Protein AF-A0A3B8P5I6-F1 (afdb_monomer_lite)

Structure (mmCIF, N/CA/C/O backbone):
data_AF-A0A3B8P5I6-F1
#
_entry.id   AF-A0A3B8P5I6-F1
#
loop_
_atom_site.group_PDB
_atom_site.id
_atom_site.type_symbol
_atom_site.label_atom_id
_atom_site.label_alt_id
_atom_site.label_comp_id
_atom_site.label_asym_id
_atom_site.label_entity_id
_atom_site.label_seq_id
_atom_site.pdbx_PDB_ins_code
_atom_site.Cartn_x
_atom_site.Cartn_y
_atom_site.Cartn_z
_atom_site.occupancy
_atom_site.B_iso_or_equiv
_atom_site.auth_seq_id
_atom_site.auth_comp_id
_atom_site.auth_asym_id
_atom_site.auth_atom_id
_atom_site.pdbx_PDB_model_num
ATOM 1 N N . MET A 1 1 ? 1.239 4.165 16.169 1.00 71.94 1 MET A N 1
ATOM 2 C CA . MET A 1 1 ? 2.336 4.401 15.197 1.00 71.94 1 MET A CA 1
ATOM 3 C C . MET A 1 1 ? 1.711 4.992 13.943 1.00 71.94 1 MET A C 1
ATOM 5 O O . MET A 1 1 ? 0.678 4.479 13.536 1.00 71.94 1 MET A O 1
ATOM 9 N N . ASN A 1 2 ? 2.261 6.063 13.353 1.00 93.25 2 ASN A N 1
ATOM 10 C CA . ASN A 1 2 ? 1.597 6.711 12.207 1.00 93.25 2 ASN A CA 1
ATOM 11 C C . ASN A 1 2 ? 2.051 6.189 10.833 1.00 93.25 2 ASN A C 1
ATOM 13 O O . ASN A 1 2 ? 1.384 6.475 9.848 1.00 93.25 2 ASN A O 1
ATOM 17 N N . THR A 1 3 ? 3.146 5.436 10.745 1.00 96.69 3 THR A N 1
ATOM 18 C CA . THR A 1 3 ? 3.659 4.931 9.465 1.00 96.69 3 THR A CA 1
ATOM 19 C C . THR A 1 3 ? 3.380 3.444 9.341 1.00 96.69 3 THR A C 1
ATOM 21 O O . THR A 1 3 ? 3.704 2.695 10.257 1.00 96.69 3 THR A O 1
ATOM 24 N N . LEU A 1 4 ? 2.822 3.037 8.202 1.00 97.56 4 LEU A N 1
ATOM 25 C CA . LEU A 1 4 ? 2.730 1.645 7.776 1.00 97.56 4 LEU A CA 1
ATOM 26 C C . LEU A 1 4 ? 3.859 1.360 6.788 1.00 97.56 4 LEU A C 1
ATOM 28 O O . LEU A 1 4 ? 3.913 1.971 5.717 1.00 97.56 4 LEU A O 1
ATOM 32 N N . PHE A 1 5 ? 4.753 0.446 7.130 1.00 98.06 5 PHE A N 1
ATOM 33 C CA . PHE A 1 5 ? 5.830 0.009 6.256 1.00 98.06 5 PHE A CA 1
ATOM 34 C C . PHE A 1 5 ? 5.395 -1.220 5.454 1.00 98.06 5 PHE A C 1
ATOM 36 O O . PHE A 1 5 ? 4.738 -2.109 5.984 1.00 98.06 5 PHE A O 1
ATOM 43 N N . MET A 1 6 ? 5.771 -1.300 4.178 1.00 98.44 6 MET A N 1
ATOM 44 C CA . MET A 1 6 ? 5.420 -2.407 3.286 1.00 98.44 6 MET A CA 1
ATOM 45 C C . MET A 1 6 ? 6.628 -2.843 2.456 1.00 98.44 6 MET A C 1
ATOM 47 O O . MET A 1 6 ? 7.238 -2.039 1.753 1.00 98.44 6 MET A O 1
ATOM 51 N N . HIS A 1 7 ? 6.949 -4.135 2.479 1.00 98.56 7 HIS A N 1
ATOM 52 C CA . HIS A 1 7 ? 7.916 -4.746 1.565 1.00 98.56 7 HIS A CA 1
ATOM 53 C C . HIS A 1 7 ? 7.256 -5.124 0.241 1.00 98.56 7 HIS A C 1
ATOM 55 O O . HIS A 1 7 ? 6.133 -5.622 0.231 1.00 98.56 7 HIS A O 1
ATOM 61 N N . CYS A 1 8 ? 7.974 -4.996 -0.873 1.00 98.31 8 CYS A N 1
ATOM 62 C CA . CYS A 1 8 ? 7.473 -5.375 -2.194 1.00 98.31 8 CYS A CA 1
ATOM 63 C C . CYS A 1 8 ? 8.580 -5.891 -3.120 1.00 98.31 8 CYS A C 1
ATOM 65 O O . CYS A 1 8 ? 9.742 -6.039 -2.736 1.00 98.31 8 CYS A O 1
ATOM 67 N N . ARG A 1 9 ? 8.221 -6.213 -4.367 1.00 98.44 9 ARG A N 1
ATOM 68 C CA . ARG A 1 9 ? 9.212 -6.470 -5.421 1.00 98.44 9 ARG A CA 1
ATOM 69 C C . ARG A 1 9 ? 9.903 -5.142 -5.795 1.00 98.44 9 ARG A C 1
ATOM 71 O O . ARG A 1 9 ? 9.185 -4.162 -5.984 1.00 98.44 9 ARG A O 1
ATOM 78 N N . PRO A 1 10 ? 11.242 -5.095 -5.952 1.00 98.38 10 PRO A N 1
ATOM 79 C CA . PRO A 1 10 ? 11.917 -3.899 -6.454 1.00 98.38 10 PRO A CA 1
ATOM 80 C C . PRO A 1 10 ? 11.321 -3.439 -7.790 1.00 98.38 10 PRO A C 1
ATOM 82 O O . PRO A 1 10 ? 11.111 -4.264 -8.686 1.00 98.38 10 PRO A O 1
ATOM 85 N N . GLY A 1 11 ? 11.044 -2.142 -7.915 1.00 98.06 11 GLY A N 1
ATOM 86 C CA . GLY A 1 11 ? 10.417 -1.541 -9.095 1.00 98.06 11 GLY A CA 1
ATOM 87 C C . GLY A 1 11 ? 8.886 -1.501 -9.069 1.00 98.06 11 GLY A C 1
ATOM 88 O O . GLY A 1 11 ? 8.304 -1.000 -10.022 1.00 98.06 11 GLY A O 1
ATOM 89 N N . PHE A 1 12 ? 8.243 -2.006 -8.011 1.00 98.50 12 PHE A N 1
ATOM 90 C CA . PHE A 1 12 ? 6.788 -1.939 -7.800 1.00 98.50 12 PHE A CA 1
ATOM 91 C C . PHE A 1 12 ? 6.404 -1.002 -6.645 1.00 98.50 12 PHE A C 1
ATOM 93 O O . PHE A 1 12 ? 5.277 -1.041 -6.159 1.00 98.50 12 PHE A O 1
ATOM 100 N N . GLU A 1 13 ? 7.324 -0.159 -6.171 1.00 98.62 13 GLU A N 1
ATOM 101 C CA . GLU A 1 13 ? 7.065 0.722 -5.029 1.00 98.62 13 GLU A CA 1
ATOM 102 C C . GLU A 1 13 ? 5.938 1.724 -5.324 1.00 98.62 13 GLU A C 1
ATOM 104 O O . GLU A 1 13 ? 5.142 2.022 -4.437 1.00 98.62 13 GLU A O 1
ATOM 109 N N . GLY A 1 14 ? 5.835 2.197 -6.573 1.00 98.50 14 GLY A N 1
ATOM 110 C CA . GLY A 1 14 ? 4.736 3.058 -7.025 1.00 98.50 14 GLY A CA 1
ATOM 111 C C . GLY A 1 14 ? 3.376 2.363 -6.954 1.00 98.50 14 GLY A C 1
ATOM 112 O O . GLY A 1 14 ? 2.410 2.950 -6.474 1.00 98.50 14 GLY A O 1
ATOM 113 N N . GLU A 1 15 ? 3.333 1.081 -7.309 1.00 98.62 15 GLU A N 1
ATOM 114 C CA . GLU A 1 15 ? 2.093 0.302 -7.351 1.00 98.62 15 GLU A CA 1
ATOM 115 C C . GLU A 1 15 ? 1.607 -0.034 -5.942 1.00 98.62 15 GLU A C 1
ATOM 117 O O . GLU A 1 15 ? 0.416 0.074 -5.659 1.00 98.62 15 GLU A O 1
ATOM 122 N N . VAL A 1 16 ? 2.534 -0.317 -5.019 1.00 98.62 16 VAL A N 1
ATOM 123 C CA . VAL A 1 16 ? 2.225 -0.396 -3.583 1.00 98.62 16 VAL A CA 1
ATOM 124 C C . VAL A 1 16 ? 1.678 0.933 -3.073 1.00 98.62 16 VAL A C 1
ATOM 126 O O . VAL A 1 16 ? 0.691 0.942 -2.343 1.00 98.62 16 VAL A O 1
ATOM 129 N N . CYS A 1 17 ? 2.307 2.056 -3.444 1.00 98.69 17 CYS A N 1
ATOM 130 C CA . CYS A 1 17 ? 1.863 3.385 -3.027 1.00 98.69 17 CYS A CA 1
ATOM 131 C C . CYS A 1 17 ? 0.446 3.696 -3.526 1.00 98.69 17 CYS A C 1
ATOM 133 O O . CYS A 1 17 ? -0.347 4.259 -2.771 1.00 98.69 17 CYS A O 1
ATOM 135 N N . ALA A 1 18 ? 0.124 3.332 -4.766 1.00 98.62 18 ALA A N 1
ATOM 136 C CA . ALA A 1 18 ? -1.206 3.509 -5.334 1.00 98.62 18 ALA A CA 1
ATOM 137 C C . ALA A 1 18 ? -2.243 2.634 -4.612 1.00 98.62 18 ALA A C 1
ATOM 139 O O . ALA A 1 18 ? -3.230 3.163 -4.102 1.00 98.62 18 ALA A O 1
ATOM 140 N N . GLU A 1 19 ? -1.973 1.330 -4.487 1.00 98.62 19 GLU A N 1
ATOM 141 C CA . GLU A 1 19 ? -2.873 0.361 -3.850 1.00 98.62 19 GLU A CA 1
ATOM 142 C C . GLU A 1 19 ? -3.198 0.744 -2.401 1.00 98.62 19 GLU A C 1
ATOM 144 O O . GLU A 1 19 ? -4.367 0.829 -2.017 1.00 98.62 19 GLU A O 1
ATOM 149 N N . ILE A 1 20 ? -2.180 1.038 -1.584 1.00 98.38 20 ILE A N 1
ATOM 150 C CA . ILE A 1 20 ? -2.419 1.390 -0.181 1.00 98.38 20 ILE A CA 1
ATOM 151 C C . ILE A 1 20 ? -3.149 2.728 -0.041 1.00 98.38 20 ILE A C 1
ATOM 153 O O . ILE A 1 20 ? -3.970 2.874 0.861 1.00 98.38 20 ILE A O 1
ATOM 157 N N . SER A 1 21 ? -2.894 3.694 -0.932 1.00 98.44 21 SER A N 1
ATOM 158 C CA . SER A 1 21 ? -3.575 4.993 -0.896 1.00 98.44 21 SER A CA 1
ATOM 159 C C . SER A 1 21 ? -5.056 4.861 -1.244 1.00 98.44 21 SER A C 1
ATOM 161 O O . SER A 1 21 ? -5.885 5.514 -0.614 1.00 98.44 21 SER A O 1
ATOM 163 N N . GLU A 1 22 ? -5.402 3.997 -2.201 1.00 98.38 22 GLU A N 1
ATOM 164 C CA . GLU A 1 22 ? -6.794 3.699 -2.549 1.00 98.38 22 GLU A CA 1
ATOM 165 C C . GLU A 1 22 ? -7.530 3.054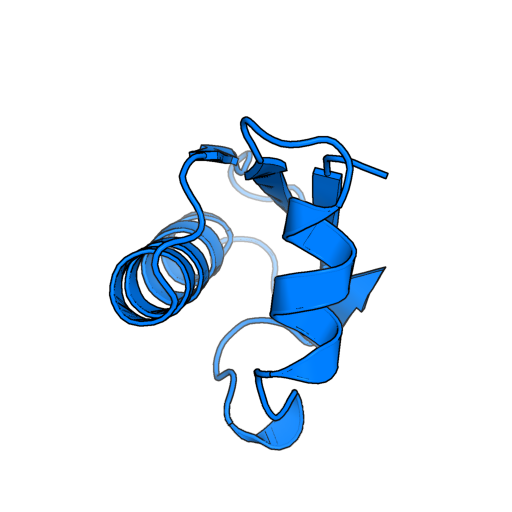 -1.369 1.00 98.38 22 GLU A C 1
ATOM 167 O O . GLU A 1 22 ? -8.587 3.533 -0.948 1.00 98.38 22 GLU A O 1
ATOM 172 N N . HIS A 1 23 ? -6.934 2.030 -0.757 1.00 98.06 23 HIS A N 1
ATOM 173 C CA . HIS A 1 23 ? -7.503 1.392 0.427 1.00 98.06 23 HIS A CA 1
ATOM 174 C C . HIS A 1 23 ? -7.621 2.347 1.622 1.00 98.06 23 HIS A C 1
ATOM 176 O O . HIS A 1 23 ? -8.644 2.350 2.310 1.00 98.06 23 HIS A O 1
ATOM 182 N N . ALA A 1 24 ? -6.611 3.186 1.859 1.00 97.81 24 ALA A N 1
ATOM 183 C CA . ALA A 1 24 ? -6.643 4.180 2.923 1.00 97.81 24 ALA A CA 1
ATOM 184 C C . ALA A 1 24 ? -7.756 5.214 2.704 1.00 97.81 24 ALA A C 1
ATOM 186 O O . ALA A 1 24 ? -8.480 5.532 3.648 1.00 97.81 24 ALA A O 1
ATOM 187 N N . ALA A 1 25 ? -7.961 5.673 1.464 1.00 97.94 25 ALA A N 1
ATOM 188 C CA . ALA A 1 25 ? -9.050 6.582 1.119 1.00 97.94 25 ALA A CA 1
ATOM 189 C C . ALA A 1 25 ? -10.431 5.959 1.386 1.00 97.94 25 ALA A C 1
ATOM 191 O O . ALA A 1 25 ? -11.284 6.610 1.990 1.00 97.94 25 ALA A O 1
ATOM 192 N N . VAL A 1 26 ? -10.637 4.688 1.015 1.00 97.31 26 VAL A N 1
ATOM 193 C CA . VAL A 1 26 ? -11.891 3.954 1.28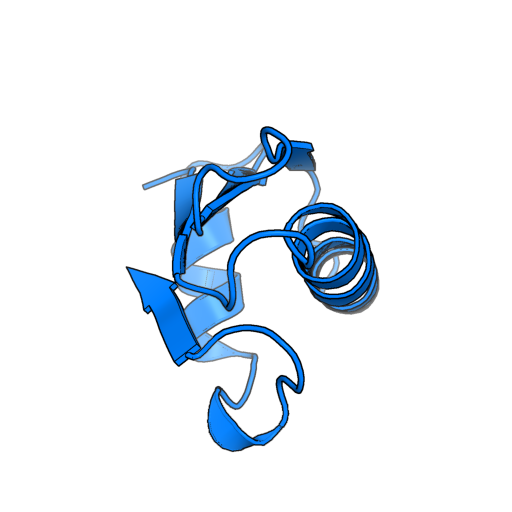4 1.00 97.31 26 VAL A CA 1
ATOM 194 C C . VAL A 1 26 ? -12.171 3.832 2.785 1.00 97.31 26 VAL A C 1
ATOM 196 O O . VAL A 1 26 ? -13.318 3.954 3.211 1.00 97.31 26 VAL A O 1
ATOM 199 N N . LEU A 1 27 ? -11.134 3.628 3.598 1.00 96.62 27 LEU A N 1
ATOM 200 C CA . LEU A 1 27 ? -11.245 3.507 5.056 1.00 96.62 27 LEU A CA 1
ATOM 201 C C . LEU A 1 27 ? -11.225 4.857 5.797 1.00 96.62 27 LEU A C 1
ATOM 203 O O . LEU A 1 27 ? -11.254 4.888 7.032 1.00 96.62 27 LEU A O 1
ATOM 207 N N . GLY A 1 28 ? -11.158 5.973 5.065 1.00 97.00 28 GLY A N 1
ATOM 208 C CA . GLY A 1 28 ? -11.088 7.315 5.640 1.00 97.00 28 GLY A CA 1
ATOM 209 C C . GLY A 1 28 ? -9.823 7.558 6.469 1.00 97.00 28 GLY A C 1
ATOM 210 O O . GLY A 1 28 ? -9.865 8.311 7.441 1.00 97.00 28 GLY A O 1
ATOM 211 N N . VAL A 1 29 ? -8.711 6.901 6.133 1.00 97.19 29 VAL A N 1
ATOM 212 C CA . VAL A 1 29 ? -7.406 7.107 6.771 1.00 97.19 29 VAL A CA 1
ATOM 213 C C . VAL A 1 29 ? -6.608 8.099 5.929 1.00 97.19 29 VAL A C 1
ATOM 215 O O . VAL A 1 29 ? -6.062 7.761 4.881 1.00 97.19 29 VAL A O 1
ATOM 218 N N . ALA A 1 30 ? -6.545 9.350 6.383 1.00 97.44 30 ALA A N 1
ATOM 219 C CA . ALA A 1 30 ? -5.774 10.386 5.705 1.00 97.44 30 ALA A CA 1
ATOM 220 C C . ALA A 1 30 ? -4.262 10.150 5.857 1.00 97.44 30 ALA A C 1
ATOM 222 O O . ALA A 1 30 ? -3.778 9.804 6.937 1.00 97.44 30 ALA A O 1
ATOM 223 N N . GLY A 1 31 ? -3.505 10.389 4.787 1.00 97.31 31 GLY A N 1
ATOM 224 C CA . GLY A 1 31 ? -2.058 10.215 4.766 1.00 97.31 31 GLY A CA 1
ATOM 225 C C . GLY A 1 31 ? -1.479 10.357 3.365 1.00 97.31 31 GLY A C 1
ATOM 226 O O . GLY A 1 31 ? -2.170 10.776 2.436 1.00 97.31 31 GLY A O 1
ATOM 227 N N . TYR A 1 32 ? -0.206 10.010 3.218 1.00 98.31 32 TYR A N 1
ATOM 228 C CA . TYR A 1 32 ? 0.455 9.950 1.919 1.00 98.31 32 TYR A CA 1
ATOM 229 C C . TYR A 1 32 ? 1.384 8.742 1.832 1.00 98.31 32 TYR A C 1
ATOM 231 O O . TYR A 1 32 ? 2.058 8.381 2.800 1.00 98.31 32 TYR A O 1
ATOM 239 N N . ALA A 1 33 ? 1.439 8.137 0.649 1.00 98.12 33 ALA A N 1
ATOM 240 C CA . ALA A 1 33 ? 2.391 7.085 0.344 1.00 98.12 33 ALA A CA 1
ATOM 241 C C . ALA A 1 33 ? 3.712 7.673 -0.169 1.00 98.12 33 ALA A C 1
ATOM 243 O O . ALA A 1 33 ? 3.730 8.668 -0.898 1.00 98.12 33 ALA A O 1
ATOM 244 N N . LYS A 1 34 ? 4.826 7.032 0.175 1.00 97.94 34 LYS A N 1
ATOM 245 C CA . LYS A 1 34 ? 6.141 7.294 -0.408 1.00 97.94 34 LYS A CA 1
ATOM 246 C C . LYS A 1 34 ? 6.853 5.970 -0.672 1.00 97.94 34 LYS A C 1
ATOM 248 O O . LYS A 1 34 ? 6.875 5.071 0.164 1.00 97.94 34 LYS A O 1
ATOM 253 N N . GLY A 1 35 ? 7.481 5.879 -1.832 1.00 97.12 35 GLY A N 1
ATOM 254 C CA . GLY A 1 35 ? 8.290 4.742 -2.244 1.00 97.12 35 GLY A CA 1
ATOM 255 C C . GLY A 1 35 ? 9.451 5.249 -3.082 1.00 97.12 35 GLY A C 1
ATOM 256 O O . GLY A 1 35 ? 9.304 6.213 -3.836 1.00 97.12 35 GLY A O 1
ATOM 257 N N . LYS A 1 36 ? 10.626 4.639 -2.933 1.00 97.75 36 LYS A N 1
ATOM 258 C CA . LYS A 1 36 ? 11.794 4.965 -3.752 1.00 97.75 36 LYS A CA 1
ATOM 259 C C . LYS A 1 36 ? 11.963 3.863 -4.789 1.00 97.75 36 LYS A C 1
ATOM 261 O O . LYS A 1 36 ? 11.991 2.693 -4.440 1.00 97.75 36 LYS A O 1
ATOM 266 N N . ALA A 1 37 ? 12.114 4.224 -6.060 1.00 97.00 37 ALA A N 1
ATOM 267 C CA . ALA A 1 37 ? 12.324 3.228 -7.107 1.00 97.00 37 ALA A CA 1
ATOM 268 C C . ALA A 1 37 ? 13.487 2.283 -6.750 1.00 97.00 37 ALA A C 1
ATOM 270 O O . ALA A 1 37 ? 14.564 2.745 -6.356 1.00 97.00 37 ALA A O 1
ATOM 271 N N . GLN A 1 38 ? 13.261 0.976 -6.913 1.00 97.62 38 GLN A N 1
ATOM 272 C CA . GLN A 1 38 ? 14.227 -0.092 -6.618 1.00 97.62 38 GLN A CA 1
ATOM 273 C C . GLN A 1 38 ? 14.603 -0.242 -5.127 1.00 97.62 38 GLN A C 1
ATOM 275 O O . GLN A 1 38 ? 15.583 -0.923 -4.824 1.00 97.62 38 GLN A O 1
ATOM 280 N N . SER A 1 39 ? 13.864 0.353 -4.179 1.00 98.12 39 SER A N 1
ATOM 281 C CA . SER A 1 39 ? 14.112 0.157 -2.739 1.00 98.12 39 SER A CA 1
ATOM 282 C C . SER A 1 39 ? 13.495 -1.116 -2.164 1.00 98.12 39 SER A C 1
ATOM 284 O O . SER A 1 39 ? 13.813 -1.470 -1.030 1.00 98.12 39 SER A O 1
ATOM 286 N N . ALA A 1 40 ? 12.641 -1.812 -2.921 1.00 98.19 40 ALA A N 1
ATOM 287 C CA . ALA A 1 40 ? 11.905 -2.999 -2.479 1.00 98.19 40 ALA A CA 1
ATOM 288 C C . ALA A 1 40 ? 10.962 -2.743 -1.287 1.00 98.19 40 ALA A C 1
ATOM 290 O O . ALA A 1 40 ? 10.591 -3.675 -0.563 1.00 98.19 40 ALA A O 1
ATOM 291 N N . CYS A 1 41 ? 10.590 -1.483 -1.059 1.00 98.25 41 CYS A N 1
ATOM 292 C CA . CYS A 1 41 ? 9.706 -1.086 0.027 1.00 98.25 41 CYS A CA 1
ATOM 293 C C . CYS A 1 41 ? 8.984 0.236 -0.250 1.00 98.25 41 CYS A C 1
ATOM 295 O O . CYS A 1 41 ? 9.463 1.082 -1.006 1.00 98.25 41 CYS A O 1
ATOM 297 N N . ALA A 1 42 ? 7.853 0.417 0.420 1.00 98.44 42 ALA A N 1
ATOM 298 C CA . ALA A 1 42 ? 7.091 1.653 0.466 1.00 98.44 42 ALA A CA 1
ATOM 299 C C . ALA A 1 42 ? 6.591 1.909 1.893 1.00 98.44 42 ALA A C 1
ATOM 301 O O . ALA A 1 42 ? 6.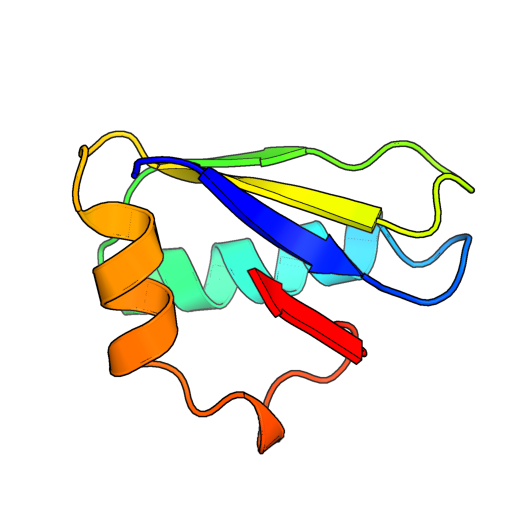505 1.000 2.718 1.00 98.44 42 ALA A O 1
ATOM 302 N N . GLU A 1 43 ? 6.246 3.157 2.175 1.00 98.44 43 GLU A N 1
ATOM 303 C CA . GLU A 1 43 ? 5.683 3.597 3.445 1.00 98.44 43 GLU A CA 1
ATOM 304 C C . GLU A 1 43 ? 4.407 4.395 3.181 1.00 98.44 43 GLU A C 1
ATOM 306 O O . GLU A 1 43 ? 4.371 5.222 2.270 1.00 98.44 43 GLU A O 1
ATOM 311 N N . PHE A 1 44 ? 3.385 4.204 4.010 1.00 98.44 44 PHE A N 1
ATOM 312 C CA . PHE A 1 44 ? 2.233 5.096 4.079 1.00 98.44 44 PHE A CA 1
ATOM 313 C C . PHE A 1 44 ? 2.255 5.846 5.409 1.00 98.44 44 PHE A C 1
ATOM 315 O O . PHE A 1 44 ? 2.145 5.239 6.474 1.00 98.44 44 PHE A O 1
ATOM 322 N N . VAL A 1 45 ? 2.426 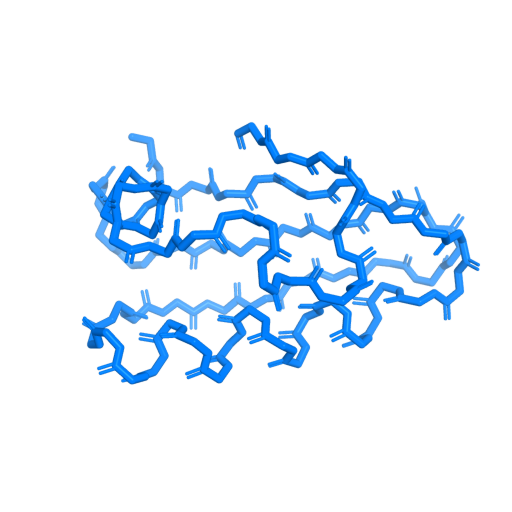7.166 5.355 1.00 98.00 45 VAL A N 1
ATOM 323 C CA . VAL A 1 45 ? 2.485 8.035 6.534 1.00 98.00 45 VAL A CA 1
ATOM 324 C C . VAL A 1 45 ? 1.092 8.600 6.790 1.00 98.00 45 VAL A C 1
ATOM 326 O O . VAL A 1 45 ? 0.609 9.453 6.045 1.00 98.00 45 VAL A O 1
ATOM 329 N N . CYS A 1 46 ? 0.447 8.122 7.848 1.00 97.75 46 CYS A N 1
ATOM 330 C CA . CYS A 1 46 ? -0.879 8.552 8.270 1.00 97.75 46 CYS A CA 1
ATOM 331 C C . CYS A 1 46 ? -0.817 9.908 8.983 1.00 97.75 46 CYS A C 1
ATOM 333 O O . CYS A 1 46 ? 0.131 10.210 9.716 1.00 97.75 46 CYS A O 1
ATOM 335 N N . ALA A 1 47 ? -1.866 10.711 8.821 1.00 96.44 47 ALA A N 1
ATOM 336 C CA . ALA A 1 47 ? -2.035 11.964 9.552 1.00 96.44 47 ALA A CA 1
ATOM 337 C C . ALA A 1 47 ? -2.291 11.724 11.052 1.00 96.44 47 ALA A C 1
ATOM 339 O O . ALA A 1 47 ? -1.822 12.482 11.897 1.00 96.44 47 ALA A O 1
ATOM 340 N N . GLU A 1 48 ? -3.008 10.647 11.380 1.00 94.25 48 GLU A N 1
ATOM 341 C CA . GLU A 1 48 ? -3.351 10.258 12.749 1.00 94.25 48 GLU A CA 1
ATOM 342 C C . GLU A 1 48 ? -2.368 9.217 13.305 1.00 94.25 48 GLU A C 1
ATOM 344 O O . GLU A 1 48 ? -1.883 8.340 12.585 1.00 94.25 48 GLU A O 1
ATOM 349 N N . ALA A 1 49 ? -2.120 9.261 14.618 1.00 91.62 49 ALA A N 1
ATOM 350 C CA . ALA A 1 49 ? -1.182 8.363 15.298 1.00 91.62 49 ALA A CA 1
ATOM 351 C C . ALA A 1 49 ? -1.599 6.879 15.287 1.00 91.62 49 ALA A C 1
ATOM 353 O O . ALA A 1 49 ? -0.744 6.014 15.491 1.00 91.62 49 ALA A O 1
ATOM 354 N N . GLU A 1 50 ? -2.881 6.597 15.055 1.00 93.81 50 GLU A N 1
ATOM 355 C CA . GLU A 1 50 ? -3.489 5.257 15.025 1.00 93.81 50 GLU A CA 1
ATOM 356 C C . GLU A 1 50 ? -3.795 4.784 13.593 1.00 93.81 50 GLU A C 1
ATOM 358 O O . GLU A 1 50 ? -4.299 3.680 13.389 1.00 93.81 50 GLU A O 1
ATOM 363 N N . GLY A 1 51 ? -3.487 5.598 12.575 1.00 95.44 51 GLY A N 1
ATOM 364 C CA . GLY A 1 51 ? -3.863 5.308 11.191 1.00 95.44 51 GLY A CA 1
ATOM 365 C C . GLY A 1 51 ? -3.279 3.996 10.663 1.00 95.44 51 GLY A C 1
ATOM 366 O O . GLY A 1 51 ? -3.997 3.223 10.034 1.00 95.44 51 GLY A O 1
ATOM 367 N N . ALA A 1 52 ? -2.014 3.693 10.975 1.00 95.94 52 ALA A N 1
ATOM 368 C CA . ALA A 1 52 ? -1.375 2.457 10.520 1.00 95.94 52 ALA A CA 1
ATOM 369 C C . ALA A 1 52 ? -2.038 1.213 11.136 1.00 95.94 52 ALA A C 1
ATOM 371 O O . ALA A 1 52 ? -2.326 0.249 10.432 1.00 95.94 52 ALA A O 1
ATOM 372 N N . GLU A 1 53 ? -2.368 1.262 12.429 1.00 95.75 53 GLU A N 1
ATOM 373 C CA . GLU A 1 53 ? -3.058 0.169 13.121 1.00 95.75 53 GLU A CA 1
ATOM 374 C C . GLU A 1 53 ? -4.480 -0.032 12.581 1.00 95.75 53 GLU A C 1
ATOM 376 O O . GLU A 1 53 ? -4.908 -1.164 12.344 1.00 95.75 53 GLU A O 1
ATOM 381 N N . ARG A 1 54 ? -5.199 1.058 12.285 1.00 95.69 54 ARG A N 1
ATOM 382 C CA . ARG A 1 54 ? -6.507 0.995 11.613 1.00 95.69 54 ARG A CA 1
ATOM 383 C C . ARG A 1 54 ? -6.414 0.323 10.243 1.00 95.69 54 ARG A C 1
ATOM 385 O O . ARG A 1 54 ? -7.259 -0.510 9.928 1.00 95.69 54 ARG A O 1
ATOM 392 N N . LEU A 1 55 ? -5.390 0.634 9.446 1.00 96.81 55 LEU A N 1
ATOM 393 C CA . LEU A 1 55 ? -5.174 -0.026 8.153 1.00 96.81 55 LEU A CA 1
ATOM 394 C C . LEU A 1 55 ? -4.902 -1.524 8.332 1.00 96.81 55 LEU A C 1
ATOM 396 O O . LEU A 1 55 ? -5.556 -2.338 7.683 1.00 96.81 55 LEU A O 1
ATOM 400 N N . MET A 1 56 ? -4.004 -1.899 9.247 1.00 96.38 56 MET A N 1
ATOM 401 C CA . MET A 1 56 ? -3.645 -3.304 9.485 1.00 96.38 56 MET A CA 1
ATOM 402 C C . MET A 1 56 ? -4.798 -4.145 10.044 1.00 96.38 56 MET A C 1
ATOM 404 O O . MET A 1 56 ? -4.858 -5.347 9.794 1.00 96.38 56 MET A O 1
ATOM 408 N N . THR A 1 57 ? -5.706 -3.534 10.807 1.00 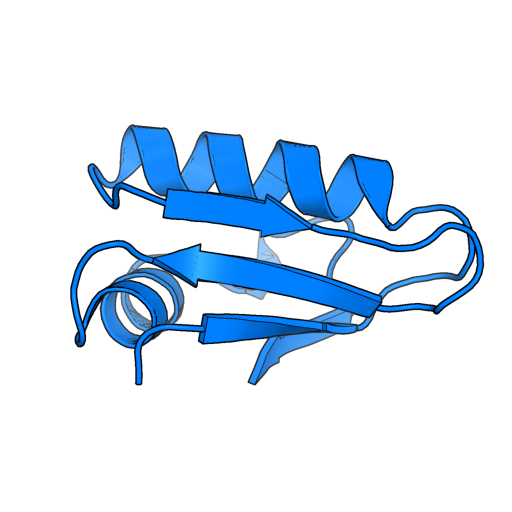95.94 57 THR A N 1
ATOM 409 C CA . THR A 1 57 ? -6.855 -4.224 11.416 1.00 95.94 57 THR A CA 1
ATOM 410 C C . THR A 1 57 ? -8.056 -4.331 10.480 1.00 95.94 57 THR A C 1
ATOM 412 O O . THR A 1 57 ? -8.790 -5.316 10.550 1.00 95.94 57 THR A O 1
ATOM 415 N N . GLN A 1 58 ? -8.272 -3.346 9.602 1.00 96.88 58 GLN A N 1
ATOM 416 C CA . GLN A 1 58 ? -9.442 -3.308 8.717 1.00 96.88 58 GLN A CA 1
ATOM 417 C C . GLN A 1 58 ? -9.180 -3.896 7.326 1.00 96.88 58 GLN A C 1
ATOM 419 O O . GLN A 1 58 ? -10.114 -4.382 6.685 1.00 96.88 58 GLN A O 1
ATOM 424 N N . LEU A 1 59 ? -7.932 -3.894 6.851 1.00 96.81 59 LEU A N 1
ATOM 425 C CA . LEU A 1 59 ? -7.570 -4.516 5.581 1.00 96.81 59 LEU A CA 1
ATOM 426 C C . LEU A 1 59 ? -7.152 -5.970 5.787 1.00 96.81 59 LEU A C 1
ATOM 428 O O . LEU A 1 59 ? -6.345 -6.311 6.650 1.00 96.81 59 LEU A O 1
ATOM 432 N N . ARG A 1 60 ? -7.652 -6.849 4.917 1.00 96.19 60 ARG A N 1
ATOM 433 C CA . ARG A 1 60 ? -7.147 -8.219 4.832 1.00 96.19 60 ARG A CA 1
ATOM 434 C C . ARG A 1 60 ? -5.873 -8.218 4.006 1.00 96.19 60 ARG A C 1
ATOM 436 O O . ARG A 1 60 ? -5.944 -8.085 2.790 1.00 96.19 60 ARG A O 1
ATOM 443 N N . PHE A 1 61 ? -4.737 -8.451 4.658 1.00 97.06 61 PHE A N 1
ATOM 444 C CA . PHE A 1 61 ? -3.427 -8.498 4.002 1.00 97.06 61 PHE A CA 1
ATOM 445 C C . PHE A 1 61 ? -3.405 -9.386 2.744 1.00 97.06 61 PHE A C 1
ATOM 447 O O . PHE A 1 61 ? -2.864 -8.997 1.720 1.00 97.06 61 PHE A O 1
ATOM 454 N N . ALA A 1 62 ? -4.078 -10.542 2.785 1.00 96.62 62 ALA A N 1
ATOM 455 C CA . ALA A 1 62 ? -4.161 -11.478 1.659 1.00 96.62 62 ALA A CA 1
ATOM 456 C C . ALA A 1 62 ? -4.885 -10.936 0.406 1.00 96.62 62 ALA A C 1
ATOM 458 O O . ALA A 1 62 ? -4.904 -11.615 -0.617 1.00 96.62 62 ALA A O 1
ATOM 459 N N . GLN A 1 63 ? -5.527 -9.767 0.488 1.00 95.75 63 GLN A N 1
ATOM 460 C CA . GLN A 1 63 ? -6.156 -9.102 -0.657 1.00 95.75 63 GLN A CA 1
ATOM 461 C C . GLN A 1 63 ? -5.263 -8.041 -1.302 1.00 95.75 63 GLN A C 1
ATOM 463 O O . GLN A 1 63 ? -5.614 -7.561 -2.374 1.00 95.75 63 GLN A O 1
ATOM 468 N N . LEU A 1 64 ? -4.143 -7.688 -0.667 1.00 97.81 64 LEU A N 1
ATOM 469 C CA . LEU A 1 64 ? -3.170 -6.763 -1.231 1.00 97.81 64 LEU A CA 1
ATOM 470 C C . LEU A 1 64 ? -2.322 -7.504 -2.271 1.00 97.81 64 LEU A C 1
ATOM 472 O O . LEU A 1 64 ? -1.864 -8.625 -2.037 1.00 97.81 64 LEU A O 1
ATOM 476 N N . ILE A 1 65 ? -2.140 -6.888 -3.431 1.00 98.38 65 ILE A N 1
ATOM 477 C CA . ILE A 1 65 ? -1.518 -7.490 -4.609 1.00 98.38 65 ILE A CA 1
ATOM 478 C C . ILE A 1 65 ? -0.000 -7.296 -4.574 1.00 98.38 65 ILE A C 1
ATOM 480 O O . ILE A 1 65 ? 0.751 -8.218 -4.907 1.00 98.38 65 ILE A O 1
ATOM 484 N N . PHE A 1 66 ? 0.470 -6.104 -4.199 1.00 98.44 66 PHE A N 1
ATOM 485 C CA . PHE A 1 66 ? 1.885 -5.735 -4.320 1.00 98.44 66 PHE A CA 1
ATOM 486 C C . PHE A 1 66 ? 2.707 -5.886 -3.024 1.00 98.44 66 PHE A C 1
ATOM 488 O O . PHE A 1 66 ? 3.874 -6.303 -3.114 1.00 98.44 66 PHE A O 1
ATOM 495 N N . PRO A 1 67 ? 2.163 -5.581 -1.828 1.00 98.38 67 PRO A N 1
ATOM 496 C CA . PRO A 1 67 ? 2.811 -5.864 -0.554 1.00 98.38 67 PRO A CA 1
ATOM 497 C C . PRO A 1 67 ? 3.063 -7.359 -0.335 1.00 98.38 67 PRO A C 1
ATOM 499 O O . PRO A 1 67 ? 2.181 -8.199 -0.467 1.00 98.38 67 PRO A O 1
ATOM 502 N N . ARG A 1 68 ? 4.289 -7.692 0.065 1.00 98.19 68 ARG A N 1
ATOM 503 C CA . ARG A 1 68 ? 4.703 -9.044 0.485 1.00 98.19 68 ARG A CA 1
ATOM 504 C C . ARG A 1 68 ? 4.693 -9.221 1.993 1.00 98.19 68 ARG A C 1
ATOM 506 O O . ARG A 1 68 ? 4.566 -10.341 2.473 1.00 98.19 68 ARG A O 1
ATOM 513 N N . GLN A 1 69 ? 4.856 -8.117 2.713 1.00 97.81 69 GLN A N 1
ATOM 514 C CA . GLN A 1 69 ? 4.719 -8.028 4.158 1.00 97.81 69 GLN A CA 1
ATOM 515 C C . GLN A 1 69 ? 4.489 -6.567 4.536 1.00 97.81 69 GLN A C 1
ATOM 517 O O . GLN A 1 69 ? 4.938 -5.677 3.809 1.00 97.81 69 GLN A O 1
ATOM 522 N N . TRP A 1 70 ? 3.855 -6.328 5.677 1.00 97.31 70 TRP A N 1
ATOM 523 C CA . TRP A 1 70 ? 3.781 -5.006 6.294 1.00 97.31 70 TRP A CA 1
ATOM 524 C C . TRP A 1 70 ? 4.176 -5.023 7.776 1.00 97.31 70 TRP A C 1
ATOM 526 O O . TRP A 1 70 ? 4.217 -6.094 8.392 1.00 97.31 70 TRP A O 1
ATOM 536 N N . ALA A 1 71 ? 4.520 -3.856 8.317 1.00 91.00 71 ALA A N 1
ATOM 537 C CA . ALA A 1 71 ? 4.899 -3.642 9.712 1.00 91.00 71 ALA A CA 1
ATOM 538 C C . ALA A 1 71 ? 4.557 -2.221 10.173 1.00 91.00 71 ALA A C 1
ATOM 540 O O . ALA A 1 71 ? 4.583 -1.301 9.319 1.00 91.00 71 ALA A O 1
#

Secondary structure (DSSP, 8-state):
--EEEEE--TT-HHHH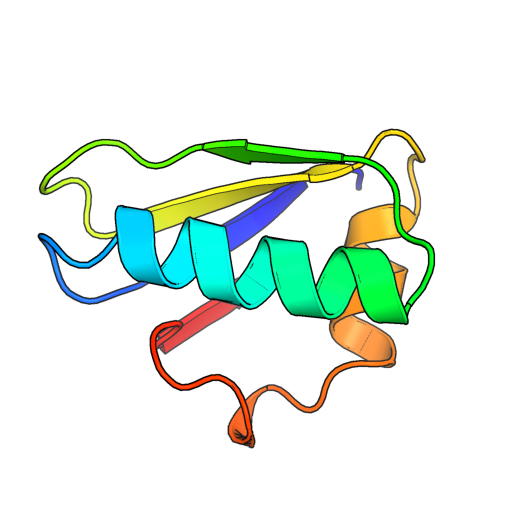HHHHHHHHHHTT--EEEEE-TTSSEEEEEESSTTHHHHHHHHS-GGG-SS-SEE-

pLDDT: mean 96.94, std 3.36, range [71.94, 98.69]

Foldseek 3Di:
DQKKKFFFAAQCQVVLQVQLVVLCVVLVFDFGKDDDHRPRMIMTGTPDPCSNVSSVVVDDPVPDDTGPDMD

Radius of gyration: 10.72 Å; chains: 1; bounding box: 26×23×24 Å

Sequence (71 aa):
MNTLFMHCRPGFEGEVCAEISEHAAVLGVAGYAKGKAQSACAEFVCAEAEGAERLMTQLRFAQLIFPRQWA